Protein AF-A0A2D5F091-F1 (afdb_monomer_lite)

Structure (mmCIF, N/CA/C/O backbone):
data_AF-A0A2D5F091-F1
#
_entry.id   AF-A0A2D5F091-F1
#
loop_
_atom_site.group_PDB
_atom_site.id
_atom_site.type_symbol
_atom_site.label_atom_id
_atom_site.label_alt_id
_atom_site.label_comp_id
_atom_site.label_asym_id
_atom_site.label_entity_id
_atom_site.label_seq_id
_atom_site.pdbx_PDB_ins_code
_atom_site.Cartn_x
_atom_site.Cartn_y
_atom_site.Cartn_z
_atom_site.occupancy
_atom_site.B_iso_or_equiv
_atom_site.auth_seq_id
_atom_site.auth_comp_id
_atom_site.auth_asym_id
_atom_site.auth_atom_id
_atom_site.pdbx_PDB_model_num
ATOM 1 N N . MET A 1 1 ? 4.398 85.918 0.339 1.00 41.56 1 MET A N 1
ATOM 2 C CA . MET A 1 1 ? 5.151 86.527 1.455 1.00 41.56 1 MET A CA 1
ATOM 3 C C . MET A 1 1 ? 6.546 85.930 1.462 1.00 41.56 1 MET A C 1
ATOM 5 O O . MET A 1 1 ? 6.689 84.718 1.459 1.00 41.56 1 MET A O 1
ATOM 9 N N . THR A 1 2 ? 7.525 86.815 1.335 1.00 42.06 2 THR A N 1
ATOM 10 C CA . THR A 1 2 ? 8.967 86.611 1.163 1.00 42.06 2 THR A CA 1
ATOM 11 C C . THR A 1 2 ? 9.664 85.918 2.334 1.00 42.06 2 THR A C 1
ATOM 13 O O . THR A 1 2 ? 9.373 86.211 3.490 1.00 42.06 2 THR A O 1
ATOM 16 N N . GLY A 1 3 ? 10.712 85.153 2.022 1.00 44.59 3 GLY A N 1
ATOM 17 C CA . GLY A 1 3 ? 11.838 84.869 2.920 1.00 44.59 3 GLY A CA 1
ATOM 18 C C . GLY A 1 3 ? 12.311 83.425 2.762 1.00 44.59 3 GLY A C 1
ATOM 19 O O . GLY A 1 3 ? 11.490 82.533 2.676 1.00 44.59 3 GLY A O 1
ATOM 20 N N . LYS A 1 4 ? 13.597 83.093 2.735 1.00 52.88 4 LYS A N 1
ATOM 21 C CA . LYS A 1 4 ? 14.781 83.827 3.175 1.00 52.88 4 LYS A CA 1
ATOM 22 C C . LYS A 1 4 ? 15.995 83.104 2.571 1.00 52.88 4 LYS A C 1
ATOM 24 O O . LYS A 1 4 ? 16.051 81.880 2.582 1.00 52.88 4 LYS A O 1
ATOM 29 N N . THR A 1 5 ? 16.958 83.875 2.090 1.00 62.22 5 THR A N 1
ATOM 30 C CA . THR A 1 5 ? 18.327 83.457 1.766 1.00 62.22 5 THR A CA 1
ATOM 31 C C . THR A 1 5 ? 19.018 82.758 2.940 1.00 62.22 5 THR A C 1
ATOM 33 O O . THR A 1 5 ? 18.687 83.061 4.087 1.00 62.22 5 THR A O 1
ATOM 36 N N . LYS A 1 6 ? 19.986 81.878 2.632 1.00 50.97 6 LYS A N 1
ATOM 37 C CA . LYS A 1 6 ? 21.188 81.434 3.390 1.00 50.97 6 LYS A CA 1
ATOM 38 C C . LYS A 1 6 ? 21.724 80.208 2.630 1.00 50.97 6 LYS A C 1
ATOM 40 O O . LYS A 1 6 ? 20.928 79.378 2.230 1.00 50.97 6 LYS A O 1
ATOM 45 N N . GLY A 1 7 ? 22.996 79.985 2.358 1.00 46.44 7 GLY A N 1
ATOM 46 C CA . GLY A 1 7 ? 24.237 80.533 2.873 1.00 46.44 7 GLY A CA 1
ATOM 47 C C . GLY A 1 7 ? 25.283 79.458 2.572 1.00 46.44 7 GLY A C 1
ATOM 48 O O . GLY A 1 7 ? 25.091 78.296 2.912 1.00 46.44 7 GLY A O 1
ATOM 49 N N . LEU A 1 8 ? 26.332 79.845 1.859 1.00 53.88 8 LEU A N 1
ATOM 50 C CA . LEU A 1 8 ? 27.511 79.043 1.556 1.00 53.88 8 LEU A CA 1
ATOM 51 C C . LEU A 1 8 ? 28.291 78.772 2.853 1.00 53.88 8 LEU A C 1
ATOM 53 O O . LEU A 1 8 ? 28.666 79.738 3.514 1.00 53.88 8 LEU A O 1
ATOM 57 N N . LEU A 1 9 ? 28.591 77.511 3.185 1.00 46.94 9 LEU A N 1
ATOM 58 C CA . LEU A 1 9 ? 29.803 77.173 3.943 1.00 46.94 9 LEU A CA 1
ATOM 59 C C . LEU A 1 9 ? 30.187 75.697 3.759 1.00 46.94 9 LEU A C 1
ATOM 61 O O . LEU A 1 9 ? 29.428 74.788 4.084 1.00 46.94 9 LEU A O 1
ATOM 65 N N . ALA A 1 10 ? 31.387 75.497 3.226 1.00 51.91 10 ALA A N 1
ATOM 66 C CA . ALA A 1 10 ? 32.071 74.223 3.097 1.00 51.91 10 ALA A CA 1
ATOM 67 C C . ALA A 1 10 ? 32.539 73.706 4.463 1.00 51.91 10 ALA A C 1
ATOM 69 O O . ALA A 1 10 ? 33.088 74.486 5.240 1.00 51.91 10 ALA A O 1
ATOM 70 N N . ILE A 1 11 ? 32.427 72.396 4.707 1.00 59.69 11 ILE A N 1
ATOM 71 C CA . ILE A 1 11 ? 33.283 71.697 5.674 1.00 59.69 11 ILE A CA 1
ATOM 72 C C . ILE A 1 11 ? 33.740 70.372 5.060 1.00 59.69 11 ILE A C 1
ATOM 74 O O . ILE A 1 11 ? 32.951 69.475 4.773 1.00 59.69 11 ILE A O 1
ATOM 78 N N . LEU A 1 12 ? 35.051 70.319 4.841 1.00 52.25 12 LEU A N 1
ATOM 79 C CA . LEU A 1 12 ? 35.863 69.164 4.498 1.00 52.25 12 LEU A CA 1
ATOM 80 C C . LEU A 1 12 ? 36.095 68.315 5.751 1.00 52.25 12 LEU A C 1
ATOM 82 O O . LEU A 1 12 ? 36.830 68.735 6.638 1.00 52.25 12 LEU A O 1
ATOM 86 N N . THR A 1 13 ? 35.534 67.112 5.774 1.00 58.72 13 THR A N 1
ATOM 87 C CA . THR A 1 13 ? 35.940 65.967 6.609 1.00 58.72 13 THR A CA 1
ATOM 88 C C . THR A 1 13 ? 35.407 64.736 5.861 1.00 58.72 13 THR A C 1
ATOM 90 O O . THR A 1 13 ? 34.208 64.654 5.641 1.00 58.72 13 THR A O 1
ATOM 93 N N . GLY A 1 14 ? 36.174 63.802 5.302 1.00 52.59 14 GLY A N 1
ATOM 94 C CA . GLY A 1 14 ? 37.399 63.204 5.811 1.00 52.59 14 GLY A CA 1
ATOM 95 C C . GLY A 1 14 ? 37.059 61.904 6.538 1.00 52.59 14 GLY A C 1
ATOM 96 O O . GLY A 1 14 ? 37.174 61.880 7.750 1.00 52.59 14 GLY A O 1
ATOM 97 N N . VAL A 1 15 ? 36.621 60.858 5.825 1.00 59.66 15 VAL A N 1
ATOM 98 C CA . VAL A 1 15 ? 36.550 59.462 6.312 1.00 59.66 15 VAL A CA 1
ATOM 99 C C . VAL A 1 15 ? 36.687 58.573 5.069 1.00 59.66 15 VAL A C 1
ATOM 101 O O . VAL A 1 15 ? 35.794 58.524 4.233 1.00 59.66 15 VAL A O 1
ATOM 104 N N . LEU A 1 16 ? 37.913 58.185 4.722 1.00 49.53 16 LEU A N 1
ATOM 105 C CA . LEU A 1 16 ? 38.539 56.912 5.097 1.00 49.53 16 LEU A CA 1
ATOM 106 C C . LEU A 1 16 ? 37.748 55.714 4.557 1.00 49.53 16 LEU A C 1
ATOM 108 O O . LEU A 1 16 ? 36.847 55.190 5.205 1.00 49.53 16 LEU A O 1
ATOM 112 N N . CYS A 1 17 ? 38.146 55.288 3.357 1.00 53.44 17 CYS A N 1
ATOM 113 C CA . CYS A 1 17 ? 37.839 53.983 2.797 1.00 53.44 17 CYS A CA 1
ATOM 114 C C . CYS A 1 17 ? 38.279 52.899 3.785 1.00 53.44 17 CYS A C 1
ATOM 116 O O . CYS A 1 17 ? 39.461 52.566 3.866 1.00 53.44 17 CYS A O 1
ATOM 118 N N . VAL A 1 18 ? 37.325 52.348 4.528 1.00 60.53 18 VAL A N 1
ATOM 119 C CA . VAL A 1 18 ? 37.491 51.063 5.195 1.00 60.53 18 VAL A CA 1
ATOM 120 C C . VAL A 1 18 ? 36.762 50.048 4.331 1.00 60.53 18 VAL A C 1
ATOM 122 O O . VAL A 1 18 ? 35.537 49.963 4.339 1.00 60.53 18 VAL A O 1
ATOM 125 N N . GLY A 1 19 ? 37.541 49.317 3.536 1.00 57.88 19 GLY A N 1
ATOM 126 C CA . GLY A 1 19 ? 37.087 48.082 2.922 1.00 57.88 19 GLY A CA 1
ATOM 127 C C . GLY A 1 19 ? 36.835 47.063 4.024 1.00 57.88 19 GLY A C 1
ATOM 128 O O . GLY A 1 19 ? 37.767 46.637 4.704 1.00 57.88 19 GLY A O 1
ATOM 129 N N . LEU A 1 20 ? 35.573 46.687 4.193 1.00 59.69 20 LEU A N 1
ATOM 130 C CA . LEU A 1 20 ? 35.191 45.467 4.881 1.00 59.69 20 LEU A CA 1
ATOM 131 C C . LEU A 1 20 ? 34.603 44.529 3.839 1.00 59.69 20 LEU A C 1
ATOM 133 O O . LEU A 1 20 ? 33.597 44.815 3.195 1.00 59.69 20 LEU A O 1
ATOM 137 N N . ILE A 1 21 ? 35.317 43.425 3.670 1.00 62.50 21 ILE A N 1
ATOM 138 C CA . ILE A 1 21 ? 34.903 42.214 2.985 1.00 62.50 21 ILE A CA 1
ATOM 139 C C . ILE A 1 21 ? 33.546 41.795 3.556 1.00 62.50 21 ILE A C 1
ATOM 141 O O . ILE A 1 21 ? 33.447 41.430 4.726 1.00 62.50 21 ILE A O 1
ATOM 145 N N . ALA A 1 22 ? 32.519 41.834 2.716 1.00 53.56 22 ALA A N 1
ATOM 146 C CA . ALA A 1 22 ? 31.301 41.070 2.908 1.00 53.56 22 ALA A CA 1
ATOM 147 C C . ALA A 1 22 ? 31.185 40.134 1.704 1.00 53.56 22 ALA A C 1
ATOM 149 O O . ALA A 1 22 ? 31.061 40.579 0.565 1.00 53.56 22 ALA A O 1
ATOM 150 N N . CYS A 1 23 ? 31.298 38.833 1.967 1.00 60.94 23 CYS A N 1
ATOM 151 C CA . CYS A 1 23 ? 30.898 37.787 1.040 1.00 60.94 23 CYS A CA 1
ATOM 152 C C . CYS A 1 23 ? 29.384 37.939 0.838 1.00 60.94 23 CYS A C 1
ATOM 154 O O . CYS A 1 23 ? 28.600 37.580 1.715 1.00 60.94 23 CYS A O 1
ATOM 156 N N . GLY A 1 24 ? 28.991 38.596 -0.253 1.00 54.59 24 GLY A N 1
ATOM 157 C CA . GLY A 1 24 ? 27.601 38.714 -0.668 1.00 54.59 24 GLY A CA 1
ATOM 158 C C . GLY A 1 24 ? 27.164 37.405 -1.309 1.00 54.59 24 GLY A C 1
ATOM 159 O O . GLY A 1 24 ? 27.624 37.075 -2.398 1.00 54.59 24 GLY A O 1
ATOM 160 N N . GLY A 1 25 ? 26.306 36.659 -0.614 1.00 59.66 25 GLY A N 1
ATOM 161 C CA . GLY A 1 25 ? 25.470 35.642 -1.234 1.00 59.66 25 GLY A CA 1
ATOM 162 C C . GLY A 1 25 ? 24.325 36.334 -1.961 1.00 59.66 25 GLY A C 1
ATOM 163 O O . GLY A 1 25 ? 23.468 36.933 -1.315 1.00 59.66 25 GLY A O 1
ATOM 164 N N . GLU A 1 26 ? 24.333 36.252 -3.287 1.00 49.78 26 GLU A N 1
ATOM 165 C CA . GLU A 1 26 ? 23.182 36.552 -4.130 1.00 49.78 26 GLU A CA 1
ATOM 166 C C . GLU A 1 26 ? 22.623 35.206 -4.604 1.00 49.78 26 GLU A C 1
ATOM 168 O O . GLU A 1 26 ? 23.349 34.374 -5.153 1.00 49.78 26 GLU A O 1
ATOM 173 N N . GLY A 1 27 ? 21.350 34.969 -4.302 1.00 50.03 27 GLY A N 1
ATOM 174 C CA . GLY A 1 27 ? 20.584 33.875 -4.878 1.00 50.03 27 GLY A CA 1
ATOM 175 C C . GLY A 1 27 ? 20.213 34.155 -6.334 1.00 50.03 27 GLY A C 1
ATOM 176 O O . GLY A 1 27 ? 20.266 35.290 -6.805 1.00 50.03 27 GLY A O 1
ATOM 177 N N . GLY A 1 28 ? 19.790 33.091 -7.010 1.00 36.78 28 GLY A N 1
ATOM 178 C CA . GLY A 1 28 ? 19.410 33.059 -8.421 1.00 36.78 28 GLY A CA 1
ATOM 179 C C . GLY A 1 28 ? 20.246 31.975 -9.093 1.00 36.78 28 GLY A C 1
ATOM 180 O O . GLY A 1 28 ? 21.442 32.146 -9.270 1.00 36.78 28 GLY A O 1
ATOM 181 N N . GLY A 1 29 ? 19.737 30.777 -9.340 1.00 40.81 29 GLY A N 1
ATOM 182 C CA . GLY A 1 29 ? 18.433 30.501 -9.921 1.00 40.81 29 GLY A CA 1
ATOM 183 C C . GLY A 1 29 ? 18.721 29.847 -11.264 1.00 40.81 29 GLY A C 1
ATOM 184 O O . GLY A 1 29 ? 19.214 30.520 -12.158 1.00 40.81 29 GLY A O 1
ATOM 185 N N . GLU A 1 30 ? 18.452 28.539 -11.302 1.00 43.16 30 GLU A N 1
ATOM 186 C CA . GLU A 1 30 ? 18.079 27.758 -12.486 1.00 43.16 30 GLU A CA 1
ATOM 187 C C . GLU A 1 30 ? 19.165 27.542 -13.544 1.00 43.16 30 GLU A C 1
ATOM 189 O O . GLU A 1 30 ? 19.501 28.443 -14.285 1.00 43.16 30 GLU A O 1
ATOM 194 N N . GLU A 1 31 ? 19.670 26.310 -13.623 1.00 42.25 31 GLU A N 1
ATOM 195 C CA . GLU A 1 31 ? 19.710 25.497 -14.852 1.00 42.25 31 GLU A CA 1
ATOM 196 C C . GLU A 1 31 ? 19.966 24.043 -14.390 1.00 42.25 31 GLU A C 1
ATOM 198 O O . GLU A 1 31 ? 21.052 23.481 -14.545 1.00 42.25 31 GLU A O 1
ATOM 203 N N . GLY A 1 32 ? 18.991 23.463 -13.681 1.00 36.31 32 GLY A N 1
ATOM 204 C CA . GLY A 1 32 ? 19.005 22.049 -13.312 1.00 36.31 32 GLY A CA 1
ATOM 205 C C . GLY A 1 32 ? 18.513 21.246 -14.499 1.00 36.31 32 GLY A C 1
ATOM 206 O O . GLY A 1 32 ? 17.308 21.091 -14.673 1.00 36.31 32 GLY A O 1
ATOM 207 N N . GLY A 1 33 ? 19.459 20.818 -15.331 1.00 37.19 33 GLY A N 1
ATOM 208 C CA . GLY A 1 33 ? 19.216 19.917 -16.441 1.00 37.19 33 GLY A CA 1
ATOM 209 C C . GLY A 1 33 ? 18.433 18.697 -15.977 1.00 37.19 33 GLY A C 1
ATOM 210 O O . GLY A 1 33 ? 18.776 18.031 -15.006 1.00 37.19 33 GLY A O 1
ATOM 211 N N . GLU A 1 34 ? 17.359 18.441 -16.703 1.00 48.25 34 GLU A N 1
ATOM 212 C CA . GLU A 1 34 ? 16.676 17.167 -16.791 1.00 48.25 34 GLU A CA 1
ATOM 213 C C . GLU A 1 34 ? 17.671 16.067 -17.178 1.00 48.25 34 GLU A C 1
ATOM 215 O O . GLU A 1 34 ? 17.974 15.803 -18.339 1.00 48.25 34 GLU A O 1
ATOM 220 N N . GLU A 1 35 ? 18.202 15.419 -16.155 1.00 31.39 35 GLU A N 1
ATOM 221 C CA . GLU A 1 35 ? 18.867 14.140 -16.255 1.00 31.39 35 GLU A CA 1
ATOM 222 C C . GLU A 1 35 ? 17.997 13.126 -15.525 1.00 31.39 35 GLU A C 1
ATOM 224 O O . GLU A 1 35 ? 17.945 13.063 -14.299 1.00 31.39 35 GLU A O 1
ATOM 229 N N . HIS A 1 36 ? 17.284 12.329 -16.324 1.00 47.19 36 HIS A N 1
ATOM 230 C CA . HIS A 1 36 ? 16.740 11.034 -15.936 1.00 47.19 36 HIS 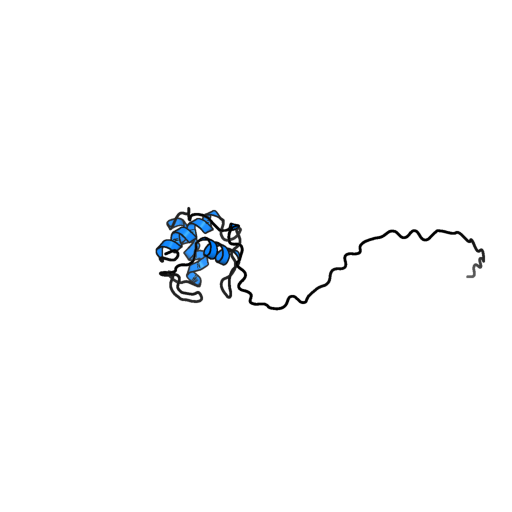A CA 1
ATOM 231 C C . HIS A 1 36 ? 17.933 10.117 -15.631 1.00 47.19 36 HIS A C 1
ATOM 233 O O . HIS A 1 36 ? 18.302 9.229 -16.396 1.00 47.19 36 HIS A O 1
ATOM 239 N N . SER A 1 37 ? 18.604 10.418 -14.530 1.00 37.75 37 SER A N 1
ATOM 240 C CA . SER A 1 37 ? 19.488 9.515 -13.837 1.00 37.75 37 SER A CA 1
ATOM 241 C C . SER A 1 37 ? 18.579 8.794 -12.866 1.00 37.75 37 SER A C 1
ATOM 243 O O . SER A 1 37 ? 17.944 9.435 -12.031 1.00 37.75 37 SER A O 1
ATOM 245 N N . SER A 1 38 ? 18.466 7.480 -13.028 1.00 55.16 38 SER A N 1
ATOM 246 C CA . SER A 1 38 ? 17.963 6.570 -12.007 1.00 55.16 38 SER A CA 1
ATOM 247 C C . SER A 1 38 ? 18.788 6.798 -10.737 1.00 55.16 38 SER A C 1
ATOM 249 O O . SER A 1 38 ? 19.826 6.166 -10.525 1.00 55.16 38 SER A O 1
ATOM 251 N N . GLY A 1 39 ? 18.402 7.810 -9.964 1.00 45.28 39 GLY A N 1
ATOM 252 C CA . GLY A 1 39 ? 18.963 8.098 -8.667 1.00 45.28 39 GLY A CA 1
ATOM 253 C C . GLY A 1 39 ? 18.541 6.943 -7.794 1.00 45.28 39 GLY A C 1
ATOM 254 O O . GLY A 1 39 ? 17.350 6.694 -7.670 1.00 45.28 39 GLY A O 1
ATOM 255 N N . GLY A 1 40 ? 19.507 6.214 -7.242 1.00 56.16 40 GLY A N 1
ATOM 256 C CA . GLY A 1 40 ? 19.217 5.356 -6.107 1.00 56.16 40 GLY A CA 1
ATOM 257 C C . GLY A 1 40 ? 18.674 6.266 -5.019 1.00 56.16 40 GLY A C 1
ATOM 258 O O . GLY A 1 40 ? 19.447 6.959 -4.356 1.00 56.16 40 GLY A O 1
ATOM 259 N N . GLU A 1 41 ? 17.352 6.361 -4.940 1.00 67.88 41 GLU A N 1
ATOM 260 C CA . GLU A 1 41 ? 16.669 7.067 -3.879 1.00 67.88 41 GLU A CA 1
ATOM 261 C C . GLU A 1 41 ? 17.146 6.475 -2.554 1.00 67.88 41 GLU A C 1
ATOM 263 O O . GLU A 1 41 ? 17.283 5.259 -2.401 1.00 67.88 41 GLU A O 1
ATOM 268 N N . ASP A 1 42 ? 17.526 7.346 -1.621 1.00 86.38 42 ASP A N 1
ATOM 269 C CA . ASP A 1 42 ? 18.001 6.908 -0.317 1.00 86.38 42 ASP A CA 1
ATOM 270 C C . ASP A 1 42 ? 16.815 6.355 0.481 1.00 86.38 42 ASP A C 1
ATOM 272 O O . ASP A 1 42 ? 16.131 7.066 1.218 1.00 86.38 42 ASP A O 1
ATOM 276 N N . LEU A 1 43 ? 16.552 5.063 0.291 1.00 92.56 43 LEU A N 1
ATOM 277 C CA . LEU A 1 43 ? 15.492 4.323 0.965 1.00 92.56 43 LEU A CA 1
ATOM 278 C C . LEU A 1 43 ? 15.840 3.976 2.413 1.00 92.56 43 LEU A C 1
ATOM 280 O O . LEU A 1 43 ? 14.995 3.417 3.112 1.00 92.56 43 LEU A O 1
ATOM 284 N N . SER A 1 44 ? 17.044 4.315 2.889 1.00 94.50 44 SER A N 1
ATOM 285 C CA . SER A 1 44 ? 17.518 3.923 4.222 1.00 94.50 44 SER A CA 1
ATOM 286 C C . SER A 1 44 ? 16.585 4.375 5.348 1.00 94.50 44 SER A C 1
ATOM 288 O O . SER A 1 44 ? 16.468 3.694 6.365 1.00 94.50 44 SER A O 1
ATOM 290 N N . MET A 1 45 ? 15.858 5.483 5.162 1.00 94.38 45 MET A N 1
ATOM 291 C CA . MET A 1 45 ? 14.882 5.968 6.143 1.00 94.38 45 MET A CA 1
ATOM 292 C C . MET A 1 45 ? 13.545 5.211 6.151 1.00 94.38 45 MET A C 1
ATOM 294 O O . MET A 1 45 ? 12.772 5.361 7.094 1.00 94.38 45 MET A O 1
ATOM 298 N N . TYR A 1 46 ? 13.269 4.411 5.120 1.00 96.12 46 TYR A N 1
ATOM 299 C CA . TYR A 1 46 ? 12.055 3.601 4.970 1.00 96.12 46 TYR A CA 1
ATOM 300 C C . TYR A 1 46 ? 12.295 2.103 5.182 1.00 96.12 46 TYR A C 1
ATOM 302 O O . TYR A 1 46 ? 11.353 1.301 5.135 1.00 96.12 46 TYR A O 1
ATOM 310 N N . GLU A 1 47 ? 13.544 1.706 5.414 1.00 96.44 47 GLU A N 1
ATOM 311 C CA . GLU A 1 47 ? 13.879 0.329 5.734 1.00 96.44 47 GLU A CA 1
ATOM 312 C C . GLU A 1 47 ? 13.291 -0.087 7.085 1.00 96.44 47 GLU A C 1
ATOM 314 O O . GLU A 1 47 ? 13.313 0.646 8.074 1.00 96.44 47 GLU A O 1
ATOM 319 N N . GLY A 1 48 ? 12.781 -1.314 7.134 1.00 95.62 48 GLY A N 1
ATOM 320 C CA . GLY A 1 48 ? 12.245 -1.887 8.358 1.00 95.62 48 GLY A CA 1
ATOM 321 C C . GLY A 1 48 ? 11.260 -3.018 8.088 1.00 95.62 48 GLY A C 1
ATOM 322 O O . GLY A 1 48 ? 10.661 -3.074 7.005 1.00 95.62 48 GLY A O 1
ATOM 323 N N . PRO A 1 49 ? 11.084 -3.928 9.062 1.00 96.94 49 PRO A N 1
ATOM 324 C CA . PRO A 1 49 ? 10.069 -4.968 8.970 1.00 96.94 49 PRO A CA 1
ATOM 325 C C . PRO A 1 49 ? 8.673 -4.344 8.897 1.00 96.94 49 PRO A C 1
ATOM 327 O O . PRO A 1 49 ? 8.452 -3.256 9.421 1.00 96.94 49 PRO A O 1
ATOM 330 N N . ILE A 1 50 ? 7.732 -5.045 8.271 1.00 97.81 50 ILE A N 1
ATOM 331 C CA . ILE A 1 50 ? 6.311 -4.700 8.358 1.00 97.81 50 ILE A CA 1
ATOM 332 C C . ILE A 1 50 ? 5.805 -5.174 9.720 1.00 97.81 50 ILE A C 1
ATOM 334 O O . ILE A 1 50 ? 5.910 -6.363 10.033 1.00 97.81 50 ILE A O 1
ATOM 338 N N . THR A 1 51 ? 5.289 -4.258 10.540 1.00 97.56 51 THR A N 1
ATOM 339 C CA . THR A 1 51 ? 4.875 -4.566 11.926 1.00 97.56 51 THR A CA 1
ATOM 340 C C . THR A 1 51 ? 3.396 -4.318 12.224 1.00 97.56 51 THR A C 1
ATOM 342 O O . THR A 1 51 ? 2.988 -4.467 13.375 1.00 97.56 51 THR A O 1
ATOM 345 N N . GLY A 1 52 ? 2.605 -3.909 11.229 1.00 98.06 52 GLY A N 1
ATOM 346 C CA . GLY A 1 52 ? 1.209 -3.510 11.419 1.00 98.06 52 GLY A CA 1
ATOM 347 C C . GLY A 1 52 ? 0.201 -4.659 11.487 1.00 98.06 52 GLY A C 1
ATOM 348 O O . GLY A 1 52 ? 0.527 -5.832 11.294 1.00 98.06 52 GLY A O 1
ATOM 349 N N . ASP A 1 53 ? -1.054 -4.294 11.743 1.00 98.56 53 ASP A N 1
ATOM 350 C CA . ASP A 1 53 ? -2.211 -5.185 11.759 1.00 98.56 53 ASP A CA 1
ATOM 351 C C . ASP A 1 53 ? -2.965 -5.121 10.421 1.00 98.56 53 ASP A C 1
ATOM 353 O O . ASP A 1 53 ? -3.441 -4.065 9.997 1.00 98.56 53 ASP A O 1
ATOM 357 N N . ALA A 1 54 ? -3.101 -6.266 9.749 1.00 98.56 54 ALA A N 1
ATOM 358 C CA . ALA A 1 54 ? -3.728 -6.328 8.429 1.00 98.56 54 ALA A CA 1
ATOM 359 C C . ALA A 1 54 ? -5.232 -5.994 8.448 1.00 98.56 54 ALA A C 1
ATOM 361 O O . ALA A 1 54 ? -5.746 -5.488 7.454 1.00 98.56 54 ALA A O 1
ATOM 362 N N . ALA A 1 55 ? -5.950 -6.244 9.550 1.00 98.38 55 ALA A N 1
ATOM 363 C CA . ALA A 1 55 ? -7.376 -5.923 9.637 1.00 98.38 55 ALA A CA 1
ATOM 364 C C . ALA A 1 55 ? -7.600 -4.410 9.797 1.00 98.38 55 ALA A C 1
ATOM 366 O O . ALA A 1 55 ? -8.503 -3.841 9.184 1.00 98.38 55 ALA A O 1
ATOM 367 N N . ALA A 1 56 ? -6.744 -3.729 10.563 1.00 98.69 56 ALA A N 1
ATOM 368 C CA . ALA A 1 56 ? -6.692 -2.269 10.569 1.00 98.69 56 ALA A CA 1
ATOM 369 C C . ALA A 1 56 ? -6.279 -1.727 9.187 1.00 98.69 56 ALA A C 1
ATOM 371 O O . ALA A 1 56 ? -6.880 -0.777 8.678 1.00 98.69 56 ALA A O 1
ATOM 372 N N . GLY A 1 57 ? -5.311 -2.384 8.545 1.00 98.81 57 GLY A N 1
ATOM 373 C CA . GLY A 1 57 ? -4.812 -2.037 7.217 1.00 98.81 57 GLY A CA 1
ATOM 374 C C . GLY A 1 57 ? -5.862 -2.081 6.118 1.00 98.81 57 GLY A C 1
ATOM 375 O O . GLY A 1 57 ? -5.864 -1.212 5.251 1.00 98.81 57 GLY A O 1
ATOM 376 N N . GLU A 1 58 ? -6.802 -3.025 6.183 1.00 98.75 58 GLU A N 1
ATOM 377 C CA . GLU A 1 58 ? -7.944 -3.097 5.265 1.00 98.75 58 GLU A CA 1
ATOM 378 C C . GLU A 1 58 ? -8.765 -1.800 5.282 1.00 98.75 58 GLU A C 1
ATOM 380 O O . GLU A 1 58 ? -9.182 -1.296 4.238 1.00 98.75 58 GLU A O 1
ATOM 385 N N . THR A 1 59 ? -8.952 -1.209 6.466 1.00 98.69 59 THR A N 1
ATOM 386 C CA . THR A 1 59 ? -9.685 0.055 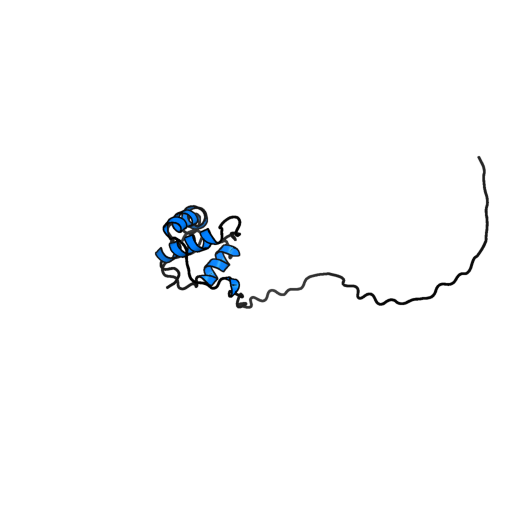6.601 1.00 98.69 59 THR A CA 1
ATOM 387 C C . THR A 1 59 ? -8.913 1.205 5.958 1.00 98.69 59 THR A C 1
ATOM 389 O O . THR A 1 59 ? -9.502 2.017 5.246 1.00 98.69 59 THR A O 1
ATOM 392 N N . VAL A 1 60 ? -7.595 1.277 6.159 1.00 98.81 60 VAL A N 1
ATOM 393 C CA . VAL A 1 60 ? -6.745 2.285 5.500 1.00 98.81 60 VAL A CA 1
ATOM 394 C C . VAL A 1 60 ? -6.808 2.103 3.980 1.00 98.81 60 VAL A C 1
ATOM 396 O O . VAL A 1 60 ? -7.089 3.051 3.245 1.00 98.81 60 VAL A O 1
ATOM 399 N N . TYR A 1 61 ? -6.662 0.867 3.506 1.00 98.81 61 TYR A N 1
ATOM 400 C CA . TYR A 1 61 ? -6.719 0.526 2.091 1.00 98.81 61 TYR A CA 1
ATOM 401 C C . TYR A 1 61 ? -8.038 0.948 1.435 1.00 98.81 61 TYR A C 1
ATOM 403 O O . TYR A 1 61 ? -8.034 1.598 0.388 1.00 98.81 61 TYR A O 1
ATOM 411 N N . ALA A 1 62 ? -9.172 0.639 2.067 1.00 98.62 62 ALA A N 1
ATOM 412 C CA . ALA A 1 62 ? -10.493 0.998 1.562 1.00 98.62 62 ALA A CA 1
ATOM 413 C C . ALA A 1 62 ? -10.682 2.519 1.421 1.00 98.62 62 ALA A C 1
ATOM 415 O O . ALA A 1 62 ? -11.338 2.975 0.484 1.00 98.62 62 ALA A O 1
ATOM 416 N N . ASN A 1 63 ? -10.100 3.305 2.332 1.00 98.38 63 ASN A N 1
ATOM 417 C CA . ASN A 1 63 ? -10.249 4.760 2.348 1.00 98.38 63 ASN A CA 1
ATOM 418 C C . ASN A 1 63 ? -9.307 5.483 1.376 1.00 98.38 63 ASN A C 1
ATOM 420 O O . ASN A 1 63 ? -9.700 6.498 0.801 1.00 98.38 63 ASN A O 1
ATOM 424 N N . PHE A 1 64 ? -8.080 4.984 1.195 1.00 98.56 64 PHE A N 1
ATOM 425 C CA . PHE A 1 64 ? -7.028 5.713 0.474 1.00 98.56 64 PHE A CA 1
ATOM 426 C C . PHE A 1 64 ? -6.580 5.047 -0.833 1.00 98.56 64 PHE A C 1
ATOM 428 O O . PHE A 1 64 ? -6.158 5.744 -1.754 1.00 98.56 64 PHE A O 1
ATOM 435 N N . CYS A 1 65 ? -6.686 3.722 -0.947 1.00 98.38 65 CYS A N 1
ATOM 436 C CA . CYS A 1 65 ? -6.037 2.951 -2.014 1.00 98.38 65 CYS A CA 1
ATOM 437 C C . CYS A 1 65 ? -7.047 2.356 -3.006 1.00 98.38 65 CYS A C 1
ATOM 439 O O . CYS A 1 65 ? -6.866 2.462 -4.222 1.00 98.38 65 CYS A O 1
ATOM 441 N N . ALA A 1 66 ? -8.141 1.781 -2.495 1.00 98.31 66 ALA A N 1
ATOM 442 C CA . ALA A 1 66 ? -9.102 0.990 -3.269 1.00 98.31 66 ALA A CA 1
ATOM 443 C C . ALA A 1 66 ? -9.776 1.763 -4.415 1.00 98.31 66 ALA A C 1
ATOM 445 O O . ALA A 1 66 ? -10.193 1.175 -5.410 1.00 98.31 66 ALA A O 1
ATOM 446 N N . GLY A 1 67 ? -9.863 3.094 -4.308 1.00 98.00 67 GLY A N 1
ATOM 447 C CA . GLY A 1 67 ? -10.414 3.935 -5.372 1.00 98.00 67 GLY A CA 1
ATOM 448 C C . GLY A 1 67 ? -9.603 3.891 -6.673 1.00 98.00 67 GLY A C 1
ATOM 449 O O . GLY A 1 67 ? -10.176 4.054 -7.750 1.00 98.00 67 GLY A O 1
ATOM 450 N N . CYS A 1 68 ? -8.289 3.657 -6.585 1.00 98.38 68 CYS A N 1
ATOM 451 C CA . CYS A 1 68 ? -7.408 3.524 -7.749 1.00 98.38 68 CYS A CA 1
ATOM 452 C C . CYS A 1 68 ? -6.970 2.078 -7.999 1.00 98.38 68 CYS A C 1
ATOM 454 O O . CYS A 1 68 ? -6.799 1.711 -9.162 1.00 98.38 68 CYS A O 1
ATOM 456 N N . HIS A 1 69 ? -6.828 1.289 -6.933 1.00 98.06 69 HIS A N 1
ATOM 457 C CA . HIS A 1 69 ? -6.444 -0.122 -6.945 1.00 98.06 69 HIS A CA 1
ATOM 458 C C . HIS A 1 69 ? -7.618 -0.974 -6.429 1.00 98.06 69 HIS A C 1
ATOM 460 O O . HIS A 1 69 ? -7.617 -1.385 -5.274 1.00 98.06 69 HIS A O 1
ATOM 466 N N . PRO A 1 70 ? -8.697 -1.168 -7.198 1.00 98.00 70 PRO A N 1
ATOM 467 C CA . PRO A 1 70 ? -9.877 -1.877 -6.707 1.00 98.00 70 PRO A CA 1
ATOM 468 C C . PRO A 1 70 ? -9.553 -3.347 -6.415 1.00 98.00 70 PRO A C 1
ATOM 470 O O . PRO A 1 70 ? -9.097 -4.061 -7.303 1.00 98.00 70 PRO A O 1
ATOM 473 N N . ASP A 1 71 ? -9.794 -3.795 -5.178 1.00 96.94 71 ASP A N 1
ATOM 474 C CA . ASP A 1 71 ? -9.509 -5.164 -4.711 1.00 96.94 71 ASP A CA 1
ATOM 475 C C . ASP A 1 71 ? -8.053 -5.619 -4.957 1.00 96.94 71 ASP A C 1
ATOM 477 O O . ASP A 1 71 ? -7.797 -6.794 -5.206 1.00 96.94 71 ASP A O 1
ATOM 481 N N . GLY A 1 72 ? -7.090 -4.690 -4.956 1.00 97.12 72 GLY A N 1
ATOM 482 C CA . GLY A 1 72 ? -5.693 -4.962 -5.325 1.00 97.12 72 GLY A CA 1
ATOM 483 C C . GLY A 1 72 ? -5.456 -5.061 -6.831 1.00 97.12 72 GLY A C 1
ATOM 484 O O . GLY A 1 72 ? -4.314 -5.121 -7.271 1.00 97.12 72 GLY A O 1
ATOM 485 N N . GLY A 1 73 ? -6.512 -5.072 -7.636 1.00 97.44 73 GLY A N 1
ATOM 486 C CA . GLY A 1 73 ? -6.437 -5.214 -9.078 1.00 97.44 73 GLY A CA 1
ATOM 487 C C . GLY A 1 73 ? -6.084 -3.922 -9.809 1.00 97.44 73 GLY A C 1
ATOM 488 O O . GLY A 1 73 ? -6.084 -2.820 -9.252 1.00 97.44 73 GLY A O 1
ATOM 489 N N . ALA A 1 74 ? -5.828 -4.063 -11.107 1.00 96.25 74 ALA A N 1
ATOM 490 C CA . ALA A 1 74 ? -5.657 -2.924 -12.000 1.00 96.25 74 ALA A CA 1
ATOM 491 C C . ALA A 1 74 ? -6.916 -2.034 -12.062 1.00 96.25 74 ALA A C 1
ATOM 493 O O . ALA A 1 74 ? -8.038 -2.507 -12.262 1.00 96.25 74 ALA A O 1
ATOM 494 N N . GLY A 1 75 ? -6.707 -0.721 -11.977 1.00 95.06 75 GLY A N 1
ATOM 495 C CA . GLY A 1 75 ? -7.744 0.297 -12.109 1.00 95.06 75 GLY A CA 1
ATOM 496 C C . GLY A 1 75 ? -7.181 1.580 -12.712 1.00 95.06 75 GLY A C 1
ATOM 497 O O . GLY A 1 75 ? -6.720 1.594 -13.852 1.00 95.06 75 GLY A O 1
ATOM 498 N N . VAL A 1 76 ? -7.233 2.673 -11.946 1.00 96.62 76 VAL A N 1
ATOM 499 C CA . VAL A 1 76 ? -6.465 3.890 -12.273 1.00 96.62 76 VAL A CA 1
ATOM 500 C C . VAL A 1 76 ? -4.984 3.663 -11.973 1.00 96.62 76 VAL A C 1
ATOM 502 O O . VAL A 1 76 ? -4.130 4.123 -12.727 1.00 96.62 76 VAL A O 1
ATOM 505 N N . GLY A 1 77 ? -4.700 2.952 -10.880 1.00 96.12 77 GLY A N 1
ATOM 506 C CA . GLY A 1 77 ? -3.369 2.474 -10.538 1.00 96.12 77 GLY A CA 1
ATOM 507 C C . GLY A 1 77 ? -3.095 1.076 -11.109 1.00 96.12 77 GLY A C 1
ATOM 508 O O . GLY A 1 77 ? -4.025 0.393 -11.558 1.00 96.12 77 GLY A O 1
ATOM 509 N N . PRO A 1 78 ? -1.823 0.644 -11.116 1.00 96.06 78 PRO A N 1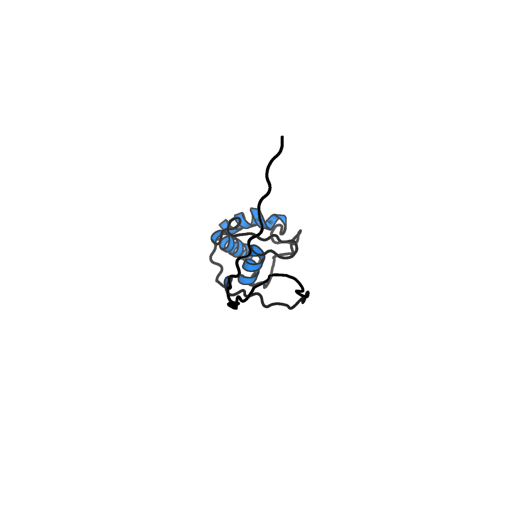
ATOM 510 C CA . PRO A 1 78 ? -1.441 -0.699 -11.542 1.00 96.06 78 PRO A CA 1
ATOM 511 C C . PRO A 1 78 ? -2.019 -1.794 -10.637 1.00 96.06 78 PRO A C 1
ATOM 513 O O . PRO A 1 78 ? -2.433 -1.543 -9.506 1.00 96.06 78 PRO A O 1
ATOM 516 N N . ASP A 1 79 ? -2.000 -3.025 -11.143 1.00 97.62 79 ASP A N 1
ATOM 517 C CA . ASP A 1 79 ? -2.275 -4.212 -10.335 1.00 97.62 79 ASP A CA 1
ATOM 518 C C . ASP A 1 79 ? -1.206 -4.382 -9.246 1.00 97.62 79 ASP A C 1
ATOM 520 O O . ASP A 1 79 ? -0.016 -4.164 -9.507 1.00 97.62 79 ASP A O 1
ATOM 524 N N . LEU A 1 80 ? -1.649 -4.737 -8.041 1.00 97.81 80 LEU A N 1
ATOM 525 C CA . LEU A 1 80 ? -0.849 -4.893 -6.831 1.00 97.81 80 LEU A CA 1
ATOM 526 C C . LEU A 1 80 ? -0.545 -6.361 -6.490 1.00 97.81 80 LEU A C 1
ATOM 528 O O . LEU A 1 80 ? 0.176 -6.608 -5.522 1.00 97.81 80 LEU A O 1
ATOM 532 N N . HIS A 1 81 ? -1.087 -7.321 -7.245 1.00 98.06 81 HIS A N 1
ATOM 533 C CA . HIS A 1 81 ? -0.912 -8.740 -6.963 1.00 98.06 81 HIS A CA 1
ATOM 534 C C . HIS A 1 81 ? 0.443 -9.277 -7.413 1.00 98.06 81 HIS A C 1
ATOM 536 O O . HIS A 1 81 ? 0.956 -8.893 -8.465 1.00 98.06 81 HIS A O 1
ATOM 542 N N . ASP A 1 82 ? 0.972 -10.228 -6.637 1.00 97.19 82 ASP A N 1
ATOM 543 C CA . ASP A 1 82 ? 2.159 -11.027 -6.969 1.00 97.19 82 ASP A CA 1
ATOM 544 C C . ASP A 1 82 ? 3.363 -10.178 -7.409 1.00 97.19 82 ASP A C 1
ATOM 546 O O . ASP A 1 82 ? 4.039 -10.463 -8.403 1.00 97.19 82 ASP A O 1
ATOM 550 N N . ARG A 1 83 ? 3.616 -9.102 -6.662 1.00 95.31 83 ARG A N 1
ATOM 551 C CA . ARG A 1 83 ? 4.716 -8.176 -6.917 1.00 95.31 83 ARG A CA 1
ATOM 552 C C . ARG A 1 83 ? 5.927 -8.498 -6.049 1.00 95.31 83 ARG A C 1
ATOM 554 O O . ARG A 1 83 ? 5.851 -9.258 -5.085 1.00 95.31 83 ARG A O 1
ATOM 561 N N . THR A 1 84 ? 7.052 -7.914 -6.436 1.00 95.56 84 THR A N 1
ATOM 562 C CA . THR A 1 84 ? 8.353 -8.085 -5.779 1.00 95.56 84 THR A CA 1
ATOM 563 C C . THR A 1 84 ? 8.926 -6.739 -5.336 1.00 95.56 84 THR A C 1
ATOM 565 O O . THR A 1 84 ? 10.146 -6.590 -5.259 1.00 95.56 84 THR A O 1
ATOM 568 N N . ASP A 1 85 ? 8.073 -5.725 -5.154 1.00 95.06 85 ASP A N 1
ATOM 569 C CA . ASP A 1 85 ? 8.523 -4.437 -4.627 1.00 95.06 85 ASP A CA 1
ATOM 570 C C . ASP A 1 85 ? 8.911 -4.626 -3.156 1.00 95.06 85 ASP A C 1
ATOM 572 O O . ASP A 1 85 ? 8.396 -5.499 -2.453 1.00 95.06 85 ASP A O 1
ATOM 576 N N . SER A 1 86 ? 9.832 -3.812 -2.662 1.00 96.88 86 SER A N 1
ATOM 577 C CA . SER A 1 86 ? 10.227 -3.844 -1.260 1.00 96.88 86 SER A CA 1
ATOM 578 C C . SER A 1 86 ? 9.275 -3.015 -0.388 1.00 96.88 86 SER A C 1
ATOM 580 O O . SER A 1 86 ? 8.726 -2.000 -0.826 1.00 96.88 86 SER A O 1
ATOM 582 N N . PRO A 1 87 ? 9.126 -3.357 0.905 1.00 97.75 87 PRO A N 1
ATOM 583 C CA . PRO A 1 87 ? 8.393 -2.516 1.852 1.00 97.75 87 PRO A CA 1
ATOM 584 C C . PRO A 1 87 ? 8.912 -1.071 1.913 1.00 97.75 87 PRO A C 1
ATOM 586 O O . PRO A 1 87 ? 8.130 -0.142 2.095 1.00 97.75 87 PRO A O 1
ATOM 589 N N . ALA A 1 88 ? 10.224 -0.871 1.746 1.00 98.06 88 ALA A N 1
ATOM 590 C CA . ALA A 1 88 ? 10.834 0.455 1.761 1.00 98.06 88 ALA A CA 1
ATOM 591 C C . ALA A 1 88 ? 10.406 1.297 0.547 1.00 98.06 88 ALA A C 1
ATOM 593 O O . ALA A 1 88 ? 10.017 2.451 0.725 1.00 98.06 88 ALA A O 1
ATOM 594 N N . GLU A 1 89 ? 10.397 0.709 -0.654 1.00 97.25 89 GLU A N 1
ATOM 595 C CA . GLU A 1 89 ? 9.898 1.362 -1.874 1.00 97.25 89 GLU A CA 1
ATOM 596 C C . GLU A 1 89 ? 8.416 1.719 -1.738 1.00 97.25 89 GLU A C 1
ATOM 598 O O . GLU A 1 89 ? 8.021 2.844 -2.029 1.00 97.25 89 GLU A O 1
ATOM 603 N N . ILE A 1 90 ? 7.584 0.817 -1.211 1.00 98.00 90 ILE A N 1
ATOM 604 C CA . ILE A 1 90 ? 6.152 1.102 -1.050 1.00 98.00 90 ILE A CA 1
ATOM 605 C C . ILE A 1 90 ? 5.900 2.209 -0.018 1.00 98.00 90 ILE A C 1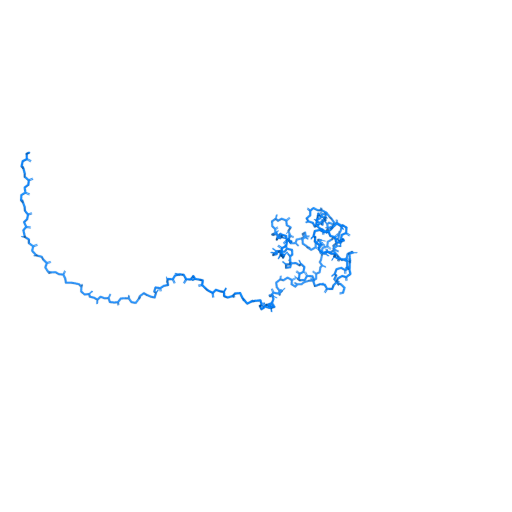
ATOM 607 O O . ILE A 1 90 ? 5.077 3.093 -0.262 1.00 98.00 90 ILE A O 1
ATOM 611 N N . ARG A 1 91 ? 6.634 2.239 1.104 1.00 98.25 91 ARG A N 1
ATOM 612 C CA . ARG A 1 91 ? 6.571 3.377 2.040 1.00 98.25 91 ARG A CA 1
ATOM 613 C C . ARG A 1 91 ? 6.974 4.679 1.354 1.00 98.25 91 ARG A C 1
ATOM 615 O O . ARG A 1 91 ? 6.287 5.686 1.531 1.00 98.25 91 ARG A O 1
ATOM 622 N N . TYR A 1 92 ? 8.052 4.659 0.570 1.00 97.62 92 TYR A N 1
ATOM 623 C CA . TYR A 1 92 ? 8.500 5.816 -0.197 1.00 97.62 92 TYR A CA 1
ATOM 624 C C . TYR A 1 92 ? 7.404 6.305 -1.151 1.00 97.62 92 TYR A C 1
ATOM 626 O O . TYR A 1 92 ? 7.028 7.475 -1.081 1.00 97.62 92 TYR A O 1
ATOM 634 N N . LEU A 1 93 ? 6.836 5.418 -1.972 1.00 97.62 93 LEU A N 1
ATOM 635 C CA . LEU A 1 93 ? 5.795 5.753 -2.945 1.00 97.62 93 LEU A CA 1
ATOM 636 C C . LEU A 1 93 ? 4.531 6.290 -2.272 1.00 97.62 93 LEU A C 1
ATOM 638 O O . LEU A 1 93 ? 3.963 7.275 -2.732 1.00 97.62 93 LEU A O 1
ATOM 642 N N . ILE A 1 94 ? 4.104 5.718 -1.144 1.00 98.19 94 ILE A N 1
ATOM 643 C CA . ILE A 1 94 ? 2.944 6.239 -0.406 1.00 98.19 94 ILE A CA 1
ATOM 644 C C . ILE A 1 94 ? 3.248 7.629 0.168 1.00 98.19 94 ILE A C 1
ATOM 646 O O . ILE A 1 94 ? 2.386 8.506 0.130 1.00 98.19 94 ILE A O 1
ATOM 650 N N . ARG A 1 95 ? 4.460 7.870 0.685 1.00 98.19 95 ARG A N 1
ATOM 651 C CA . ARG A 1 95 ? 4.832 9.172 1.266 1.00 98.19 95 ARG A CA 1
ATOM 652 C C . ARG A 1 95 ? 5.071 10.266 0.235 1.00 98.19 95 ARG A C 1
ATOM 654 O O . ARG A 1 95 ? 4.773 11.420 0.531 1.00 98.19 95 ARG A O 1
ATOM 661 N N . ASN A 1 96 ? 5.602 9.924 -0.932 1.00 97.31 96 ASN A N 1
ATOM 662 C CA . ASN A 1 96 ? 6.069 10.898 -1.920 1.00 97.31 96 ASN A CA 1
ATOM 663 C C . ASN A 1 96 ? 5.181 10.965 -3.168 1.00 97.31 96 ASN A C 1
ATOM 665 O O . ASN A 1 96 ? 5.191 11.977 -3.868 1.00 97.31 96 ASN A O 1
ATOM 669 N N . GLY A 1 97 ? 4.358 9.941 -3.397 1.00 96.69 97 GLY A N 1
ATOM 670 C CA . GLY A 1 97 ? 3.613 9.763 -4.635 1.00 96.69 97 GLY A CA 1
ATOM 671 C C . GLY A 1 97 ? 4.527 9.415 -5.812 1.00 96.69 97 GLY A C 1
ATOM 672 O O . GLY A 1 97 ? 5.742 9.586 -5.762 1.00 96.69 97 GLY A O 1
ATOM 673 N N . GLU A 1 98 ? 3.919 8.952 -6.897 1.00 94.88 98 GLU A N 1
ATOM 674 C CA . GLU A 1 98 ? 4.583 8.758 -8.187 1.00 94.88 98 GLU A CA 1
ATOM 675 C C . GLU A 1 98 ? 3.548 8.889 -9.305 1.00 94.88 98 GLU A C 1
ATOM 677 O O . GLU A 1 98 ? 2.437 8.361 -9.212 1.00 94.88 98 GLU A O 1
ATOM 682 N N . ASP A 1 99 ? 3.893 9.618 -10.368 1.00 94.38 99 ASP A N 1
ATOM 683 C CA . ASP A 1 99 ? 3.012 9.904 -11.501 1.00 94.38 99 ASP A CA 1
ATOM 684 C C . ASP A 1 99 ? 1.629 10.448 -11.094 1.00 94.38 99 ASP A C 1
ATOM 686 O O . ASP A 1 99 ? 1.428 11.643 -10.869 1.00 94.38 99 ASP A O 1
ATOM 690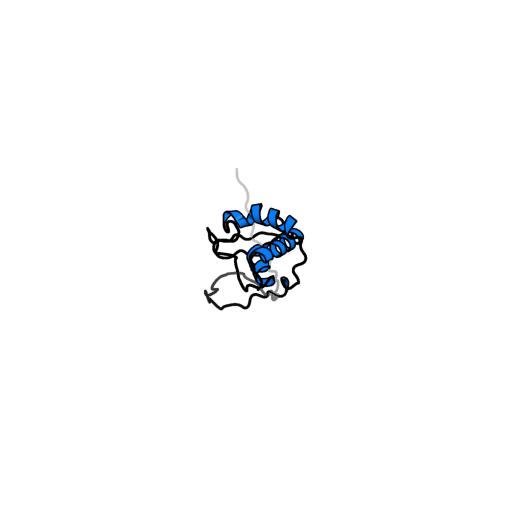 N N . ARG A 1 100 ? 0.629 9.562 -11.072 1.00 94.62 100 ARG A N 1
ATOM 691 C CA . ARG A 1 100 ? -0.776 9.853 -10.768 1.00 94.62 100 ARG A CA 1
ATOM 692 C C . ARG A 1 100 ? -1.168 9.404 -9.365 1.00 94.62 100 ARG A C 1
ATOM 694 O O . ARG A 1 100 ? -2.259 9.769 -8.926 1.00 94.62 100 ARG A O 1
ATOM 701 N N . MET A 1 101 ? -0.317 8.631 -8.692 1.00 97.81 101 MET A N 1
ATOM 702 C CA . MET A 1 101 ? -0.491 8.243 -7.302 1.00 97.81 101 MET A CA 1
ATOM 703 C C . MET A 1 101 ? -0.144 9.447 -6.415 1.00 97.81 101 MET A C 1
ATOM 705 O O . MET A 1 101 ? 0.994 9.918 -6.448 1.00 97.81 101 MET A O 1
ATOM 709 N N . PRO A 1 102 ? -1.110 9.995 -5.656 1.00 97.69 102 PRO A N 1
ATOM 710 C CA . PRO A 1 102 ? -0.850 11.138 -4.792 1.00 97.69 102 PRO A CA 1
ATOM 711 C C . PRO A 1 102 ? 0.047 10.746 -3.613 1.00 97.69 102 PRO A C 1
ATOM 713 O O . PRO A 1 102 ? 0.026 9.608 -3.151 1.00 97.69 102 PRO A O 1
ATOM 716 N N . ALA A 1 103 ? 0.785 11.726 -3.098 1.00 98.25 103 ALA A N 1
ATOM 717 C CA . ALA A 1 103 ? 1.510 11.607 -1.841 1.00 98.25 103 ALA A CA 1
ATOM 718 C C . ALA A 1 103 ? 0.546 11.637 -0.645 1.00 98.25 103 ALA A C 1
ATOM 720 O O . ALA A 1 103 ? -0.398 12.433 -0.625 1.00 98.25 103 ALA A O 1
ATOM 721 N N . PHE A 1 104 ? 0.832 10.833 0.378 1.00 98.38 104 PHE A N 1
ATOM 722 C CA . PHE A 1 104 ? 0.109 10.815 1.645 1.00 98.38 104 PHE A CA 1
ATOM 723 C C . PHE A 1 104 ? 1.062 11.083 2.812 1.00 98.38 104 PHE A C 1
ATOM 725 O O . PHE A 1 104 ? 1.862 10.231 3.219 1.00 98.38 104 PHE A O 1
ATOM 732 N N . GLY A 1 105 ? 0.950 12.283 3.382 1.00 97.81 105 GLY A N 1
ATOM 733 C CA . GLY A 1 105 ? 1.714 12.687 4.560 1.00 97.81 105 GLY A CA 1
ATOM 734 C C . GLY A 1 105 ? 1.314 11.927 5.828 1.00 97.81 105 GLY A C 1
ATOM 735 O O . GLY A 1 105 ? 0.275 11.260 5.883 1.00 97.81 105 GLY A O 1
ATOM 736 N N . ALA A 1 106 ? 2.140 12.047 6.872 1.00 97.81 106 ALA A N 1
ATOM 737 C CA . ALA A 1 106 ? 1.886 11.441 8.184 1.00 97.81 106 ALA A CA 1
ATOM 738 C C . ALA A 1 106 ? 0.602 11.966 8.862 1.00 97.81 106 ALA A C 1
ATOM 740 O O . ALA A 1 106 ? 0.075 11.343 9.779 1.00 97.81 106 ALA A O 1
ATOM 741 N N . ASP A 1 107 ? 0.093 13.113 8.412 1.00 97.94 107 ASP A N 1
ATOM 742 C CA . ASP A 1 107 ? -1.173 13.710 8.834 1.00 97.94 107 ASP A CA 1
ATOM 743 C C . ASP A 1 107 ? -2.410 13.043 8.207 1.00 97.94 107 ASP A C 1
ATOM 745 O O . ASP A 1 107 ? -3.499 13.138 8.772 1.00 97.94 107 ASP A O 1
ATOM 749 N N . GLN A 1 108 ? -2.254 12.360 7.069 1.00 98.19 108 GLN A N 1
ATOM 750 C CA . GLN A 1 108 ? -3.336 11.643 6.383 1.00 98.19 108 GLN A CA 1
ATOM 751 C C . GLN A 1 108 ? -3.293 10.140 6.658 1.00 98.19 108 GLN A C 1
ATOM 753 O O . GLN A 1 108 ? -4.326 9.529 6.918 1.00 98.19 108 GLN A O 1
ATOM 758 N N . ILE A 1 109 ? -2.095 9.562 6.597 1.00 98.62 109 ILE A N 1
ATOM 759 C CA . ILE A 1 109 ? -1.821 8.165 6.927 1.00 98.62 109 ILE A CA 1
ATOM 760 C C . ILE A 1 109 ? -0.721 8.208 7.977 1.00 98.62 109 ILE A C 1
ATOM 762 O O . ILE A 1 109 ? 0.421 8.516 7.647 1.00 98.62 109 ILE A O 1
ATOM 766 N N . SER A 1 110 ? -1.038 7.953 9.242 1.00 98.69 110 SER A N 1
ATOM 767 C CA . SER A 1 110 ? -0.026 7.955 10.305 1.00 98.69 110 SER A CA 1
ATOM 768 C C . SER A 1 110 ? 1.057 6.895 10.055 1.00 98.69 110 SER A C 1
ATOM 770 O O . SER A 1 110 ? 0.908 6.035 9.189 1.00 98.69 110 SER A O 1
ATOM 772 N N . ASP A 1 111 ? 2.174 6.938 10.781 1.00 98.38 111 ASP A N 1
ATOM 773 C CA . ASP A 1 111 ? 3.196 5.886 10.650 1.00 98.38 111 ASP A CA 1
ATOM 774 C C . ASP A 1 111 ? 2.662 4.516 11.101 1.00 98.38 111 ASP A C 1
ATOM 776 O O . ASP A 1 111 ? 3.025 3.493 10.533 1.00 98.38 111 ASP A O 1
ATOM 780 N N . GLU A 1 112 ? 1.734 4.490 12.060 1.00 98.69 112 GLU A N 1
ATOM 781 C CA . GLU A 1 112 ? 1.026 3.267 12.449 1.00 98.69 112 GLU A CA 1
ATOM 782 C C . GLU A 1 112 ? 0.113 2.766 11.318 1.00 98.69 112 GLU A C 1
ATOM 784 O O . GLU A 1 112 ? 0.158 1.590 10.960 1.00 98.69 112 GLU A O 1
ATOM 789 N N . ASP A 1 113 ? -0.665 3.657 10.696 1.00 98.81 113 ASP A N 1
ATOM 790 C CA . ASP A 1 113 ? -1.539 3.298 9.571 1.00 98.81 113 ASP A CA 1
ATOM 791 C C . ASP A 1 113 ? -0.757 2.876 8.326 1.00 98.81 113 ASP A C 1
ATOM 793 O O . ASP A 1 113 ? -1.221 2.017 7.576 1.00 98.81 113 ASP A O 1
ATOM 797 N N . MET A 1 114 ? 0.434 3.444 8.122 1.00 98.75 114 MET A N 1
ATOM 798 C CA . MET A 1 114 ? 1.375 3.011 7.093 1.00 98.75 114 MET A CA 1
ATOM 799 C C . MET A 1 114 ? 1.733 1.536 7.303 1.00 98.75 114 MET A C 1
ATOM 801 O O . MET A 1 114 ? 1.573 0.719 6.400 1.00 98.75 114 MET A O 1
ATOM 805 N N . GLU A 1 115 ? 2.146 1.156 8.511 1.00 98.75 115 GLU A N 1
ATOM 806 C CA . GLU A 1 115 ? 2.475 -0.241 8.801 1.00 98.75 115 GLU A CA 1
ATOM 807 C C . GLU A 1 115 ? 1.259 -1.164 8.692 1.00 98.75 115 GLU A C 1
ATOM 809 O O . GLU A 1 115 ? 1.378 -2.282 8.186 1.00 98.75 115 GLU A O 1
ATOM 814 N N . ASN A 1 116 ? 0.083 -0.699 9.122 1.00 98.88 116 ASN A N 1
ATOM 815 C CA . ASN A 1 116 ? -1.164 -1.446 8.987 1.00 98.88 116 ASN A CA 1
ATOM 816 C C . ASN A 1 116 ? -1.487 -1.714 7.509 1.00 98.88 116 ASN A C 1
ATOM 818 O O . ASN A 1 116 ? -1.757 -2.858 7.138 1.00 98.88 116 ASN A O 1
ATOM 822 N N . VAL A 1 117 ? -1.416 -0.698 6.638 1.00 98.88 117 VAL A N 1
ATOM 823 C CA . VAL A 1 117 ? -1.708 -0.888 5.210 1.00 98.88 117 VAL A CA 1
ATOM 824 C C . VAL A 1 117 ? -0.661 -1.768 4.531 1.00 98.88 117 VAL A C 1
ATOM 826 O O . VAL A 1 117 ? -1.047 -2.649 3.770 1.00 98.88 117 VAL A O 1
ATOM 829 N N . LEU A 1 118 ? 0.631 -1.643 4.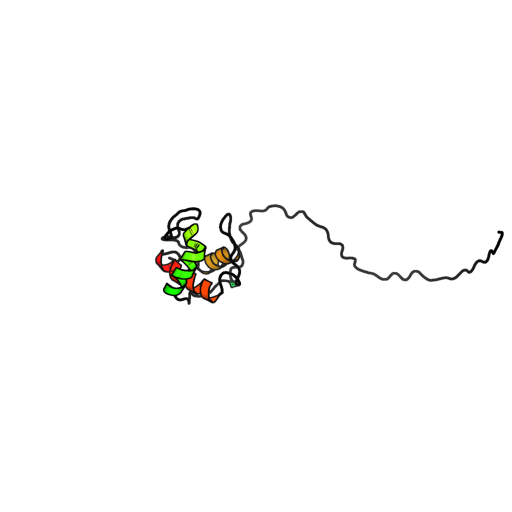857 1.00 98.75 118 LEU A N 1
ATOM 830 C CA . LEU A 1 118 ? 1.649 -2.575 4.355 1.00 98.75 118 LEU A CA 1
ATOM 831 C C . LEU A 1 118 ? 1.362 -4.024 4.787 1.00 98.75 118 LEU A C 1
ATOM 833 O O . LEU A 1 118 ? 1.468 -4.945 3.975 1.00 98.75 118 LEU A O 1
ATOM 837 N N . ALA A 1 119 ? 0.933 -4.248 6.032 1.00 98.75 119 ALA A N 1
ATOM 838 C CA . ALA A 1 119 ? 0.529 -5.580 6.481 1.00 98.75 119 ALA A CA 1
ATOM 839 C C . ALA A 1 119 ? -0.641 -6.128 5.647 1.00 98.75 119 ALA A C 1
ATOM 841 O O . ALA A 1 119 ? -0.615 -7.289 5.240 1.00 98.75 119 ALA A O 1
ATOM 842 N N . TYR A 1 120 ? -1.628 -5.290 5.321 1.00 98.81 120 TYR A N 1
ATOM 843 C CA . TYR A 1 120 ? -2.742 -5.685 4.459 1.00 98.81 120 TYR A CA 1
ATOM 844 C C . TYR A 1 120 ? -2.317 -5.965 3.010 1.00 98.81 120 TYR A C 1
ATOM 846 O O . TYR A 1 120 ? -2.777 -6.944 2.426 1.00 98.81 120 TYR A O 1
ATOM 854 N N . LEU A 1 121 ? -1.397 -5.178 2.443 1.00 98.38 121 LEU A N 1
ATOM 855 C CA . LEU A 1 121 ? -0.895 -5.367 1.073 1.00 98.38 121 LEU A CA 1
ATOM 856 C C . LEU A 1 121 ? -0.192 -6.720 0.870 1.00 98.38 121 LEU A C 1
ATOM 858 O O . LEU A 1 121 ? -0.167 -7.250 -0.242 1.00 98.38 121 LEU A O 1
ATOM 862 N N . THR A 1 122 ? 0.299 -7.339 1.947 1.00 97.88 122 THR A N 1
ATOM 863 C CA . THR A 1 122 ? 0.835 -8.710 1.910 1.00 97.88 122 THR A CA 1
ATOM 864 C C . THR A 1 122 ? -0.219 -9.732 1.462 1.00 97.88 122 THR A C 1
ATOM 866 O O . THR A 1 122 ? 0.134 -10.731 0.838 1.00 97.88 122 THR A O 1
ATOM 869 N N . ASN A 1 123 ? -1.513 -9.477 1.690 1.00 97.56 123 ASN A N 1
ATOM 870 C CA . ASN A 1 123 ? -2.597 -10.357 1.235 1.00 97.56 123 ASN A CA 1
ATOM 871 C C . ASN A 1 123 ? -2.710 -10.431 -0.295 1.00 97.56 123 ASN A C 1
ATOM 873 O O . ASN A 1 123 ? -3.244 -11.410 -0.812 1.00 97.56 123 ASN A O 1
ATOM 877 N N . PHE A 1 124 ? -2.191 -9.429 -1.011 1.00 97.44 124 PHE A N 1
ATOM 878 C CA . PHE A 1 124 ? -2.099 -9.436 -2.471 1.00 97.44 124 PHE A CA 1
ATOM 879 C C . PHE A 1 124 ? -0.798 -10.085 -2.971 1.00 97.44 124 PHE A C 1
ATOM 881 O O . PHE A 1 124 ? -0.615 -10.248 -4.170 1.00 97.44 124 PHE A O 1
ATOM 888 N N . GLY A 1 125 ? 0.121 -10.473 -2.082 1.00 96.31 125 GLY A N 1
ATOM 889 C CA . GLY A 1 125 ? 1.435 -10.974 -2.482 1.00 96.31 125 GLY A CA 1
ATOM 890 C C . GLY A 1 125 ? 2.347 -9.871 -3.026 1.00 96.31 125 GLY A C 1
ATOM 891 O O . GLY A 1 125 ? 3.111 -10.124 -3.946 1.00 96.31 125 GLY A O 1
ATOM 892 N N . MET A 1 126 ? 2.255 -8.651 -2.485 1.00 93.56 126 MET A N 1
ATOM 893 C CA . MET A 1 126 ? 3.022 -7.487 -2.956 1.00 93.56 126 MET A CA 1
ATOM 894 C C . MET A 1 126 ? 4.539 -7.558 -2.681 1.00 93.56 126 MET A C 1
ATOM 896 O O . MET A 1 126 ? 5.310 -6.906 -3.377 1.00 93.56 126 MET A O 1
ATOM 900 N N . PHE A 1 127 ? 4.965 -8.317 -1.666 1.00 94.31 127 PHE A N 1
ATOM 901 C CA . PHE A 1 127 ? 6.346 -8.324 -1.157 1.00 94.31 127 PHE A CA 1
ATOM 902 C C . PHE A 1 127 ? 7.029 -9.695 -1.300 1.00 94.31 127 PHE A C 1
ATOM 904 O O . PHE A 1 127 ? 7.691 -10.149 -0.360 1.00 94.31 127 PHE A O 1
ATOM 911 N N . GLN A 1 128 ? 6.787 -10.407 -2.406 1.00 80.06 128 GLN A N 1
ATOM 912 C CA . GLN A 1 128 ? 7.289 -11.777 -2.602 1.00 80.06 128 GLN A CA 1
ATOM 913 C C . GLN A 1 128 ? 8.710 -11.850 -3.165 1.00 80.06 128 GLN A C 1
ATOM 915 O O . GLN A 1 128 ? 9.111 -10.954 -3.939 1.00 80.06 128 GLN A O 1
#

pLDDT: mean 82.2, std 22.33, range [31.39, 98.88]

Radius of gyration: 30.74 Å; chains: 1; bounding box: 49×98×29 Å

Foldseek 3Di:
DDDDDDDDDDDDDDDDDDDDDDPDDDDDDDDPDDDPDPPPPPLVVQDDDLDAAQVLLVVVCVVQPCVCQPVQDHHVDHRQAQAADASSVVLVCQQPNDDPGDHDHCVRQNPRNSSNNVVNSVVRNNND

Sequence (128 aa):
MTGKTKGLLAILTGVLCVGLIACGGEGGGEEGGEEHSSGGEDLSMYEGPITGDAAAGETVYANFCAGCHPDGGAGVGPDLHDRTDSPAEIRYLIRNGEDRMPAFGADQISDEDMENVLAYLTNFGMFQ

Secondary structure (DSSP, 8-state):
------------------------------------------GGGT-S---S-HHHHHHHHHHHTTTTSGGGSSSSSPP-TT-B--HHHHHHHHHH-BTTB----TTTS-HHHHHHHHHHHGGGTTB-